Protein AF-A0A9E5VS13-F1 (afdb_monomer_lite)

Radius of gyration: 15.46 Å; chains: 1; bounding box: 31×33×39 Å

Secondary structure (DSSP, 8-state):
--TTGGG--PPPEE---S-TTB-SSEEEEEGGGTSTT---EEEE--B-S----SS-------

Foldseek 3Di:
DDPCPLVDFDFDFPDDPPDPQWDPRWTWDDACVGPNPGPDTDTDIDGDDDPPDVDDDDDDDD

pLDDT: mean 87.06, std 9.84, range [47.97, 95.62]

Sequence (62 aa):
MSKYDHLLFELFPEETHWGSWCAKPQGYFRGENSMPGATYHVGFQTIVKSVNIGVPHFHAGA

Structure (mmCIF, N/CA/C/O backbone):
data_AF-A0A9E5VS13-F1
#
_entry.id   AF-A0A9E5VS13-F1
#
loop_
_atom_site.group_PDB
_atom_site.id
_atom_site.type_symbol
_atom_site.label_atom_id
_atom_site.label_alt_id
_atom_site.label_comp_id
_atom_site.label_asym_id
_atom_site.label_entity_id
_atom_site.label_seq_id
_atom_site.pdbx_PDB_ins_code
_atom_site.Cartn_x
_atom_site.Cartn_y
_atom_site.Cartn_z
_atom_site.occupancy
_atom_site.B_iso_or_equiv
_atom_site.auth_seq_id
_atom_site.auth_comp_id
_atom_site.auth_asym_id
_atom_site.auth_atom_id
_atom_site.pdbx_PDB_model_num
ATOM 1 N N . MET A 1 1 ? -13.276 19.071 19.261 1.00 75.00 1 MET A N 1
ATOM 2 C CA . MET A 1 1 ? -13.389 17.685 18.776 1.00 75.00 1 MET A CA 1
ATOM 3 C C . MET A 1 1 ? -14.713 17.548 18.047 1.00 75.00 1 MET A C 1
ATOM 5 O O . MET A 1 1 ? -15.738 17.904 18.625 1.00 75.00 1 MET A O 1
ATOM 9 N N . SER A 1 2 ? -14.693 17.169 16.769 1.00 93.12 2 SER A N 1
ATOM 10 C CA . SER A 1 2 ? -15.896 16.929 15.969 1.00 93.12 2 SER A CA 1
ATOM 11 C C . SER A 1 2 ? -16.538 15.584 16.338 1.00 93.12 2 SER A C 1
ATOM 13 O O . SER A 1 2 ? -15.910 14.711 16.938 1.00 93.12 2 SER A O 1
ATOM 15 N N . LYS A 1 3 ? -17.805 15.398 15.946 1.00 95.62 3 LYS A N 1
ATOM 16 C CA . LYS A 1 3 ? -18.570 14.159 16.172 1.00 95.62 3 LYS A CA 1
ATOM 17 C C . LYS A 1 3 ? -17.862 12.905 15.633 1.00 95.62 3 LYS A C 1
ATOM 19 O O . LYS A 1 3 ? -18.094 11.818 16.156 1.00 95.62 3 LYS A O 1
ATOM 24 N N . TYR A 1 4 ? -17.028 13.042 14.604 1.00 95.06 4 TYR A N 1
ATOM 25 C CA . TYR A 1 4 ? -16.446 11.913 13.875 1.00 95.06 4 TYR A CA 1
ATOM 26 C C . TYR A 1 4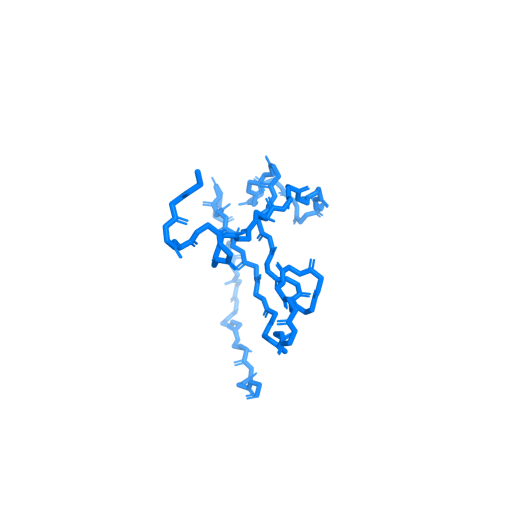 ? -14.938 11.754 14.079 1.00 95.06 4 TYR A C 1
ATOM 28 O O . TYR A 1 4 ? -14.336 10.925 13.411 1.00 95.06 4 TYR A O 1
ATOM 36 N N . ASP A 1 5 ? -14.326 12.487 15.014 1.00 93.81 5 ASP A N 1
ATOM 37 C CA . ASP A 1 5 ? -12.868 12.434 15.210 1.00 93.81 5 ASP A CA 1
ATOM 38 C C . ASP A 1 5 ? -12.376 11.018 15.576 1.00 93.81 5 ASP A C 1
ATOM 40 O O . ASP A 1 5 ? -11.274 10.635 15.212 1.00 93.81 5 ASP A O 1
ATOM 44 N N . HIS A 1 6 ? -13.220 10.201 16.219 1.00 90.69 6 HIS A N 1
ATOM 45 C CA . HIS A 1 6 ? -12.935 8.797 16.553 1.00 90.69 6 HIS A CA 1
ATOM 46 C C . HIS A 1 6 ? -12.907 7.843 15.342 1.00 90.69 6 HIS A C 1
ATOM 48 O O . HIS A 1 6 ? -12.580 6.671 15.504 1.00 90.69 6 HIS A O 1
ATOM 54 N N . LEU A 1 7 ? -13.288 8.319 14.152 1.00 90.81 7 LEU A N 1
ATOM 55 C CA . LEU A 1 7 ? -13.224 7.574 12.888 1.00 90.81 7 LEU A CA 1
ATOM 56 C C . LEU A 1 7 ? -12.010 7.973 12.036 1.00 90.81 7 LEU A C 1
ATOM 58 O O . LEU A 1 7 ? -11.854 7.474 10.922 1.00 90.81 7 LEU A O 1
ATOM 62 N N . LEU A 1 8 ? -11.177 8.896 12.522 1.00 92.25 8 LEU A 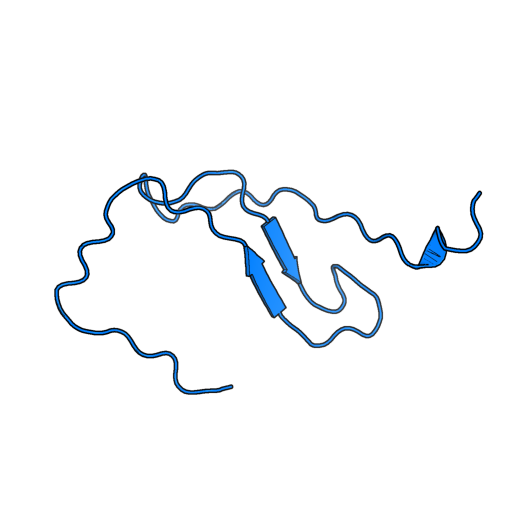N 1
ATOM 63 C CA . LEU A 1 8 ? -9.988 9.356 11.819 1.00 92.25 8 LEU A CA 1
ATOM 64 C C . LEU A 1 8 ? -8.780 8.542 12.277 1.00 92.25 8 LEU A C 1
ATOM 66 O O . LEU A 1 8 ? -8.344 8.642 13.421 1.00 92.25 8 LEU A O 1
ATOM 70 N N . PHE A 1 9 ? -8.234 7.755 11.356 1.00 91.12 9 PHE A N 1
ATOM 71 C CA . PHE A 1 9 ? -7.029 6.963 11.566 1.00 91.12 9 PHE A CA 1
ATOM 72 C C . PHE A 1 9 ? -5.960 7.428 10.582 1.00 91.12 9 PHE A C 1
ATOM 74 O O . PHE A 1 9 ? -6.145 7.347 9.366 1.00 91.12 9 PHE A O 1
ATOM 81 N N . GLU A 1 10 ? -4.859 7.956 11.108 1.00 90.50 10 GLU A N 1
ATOM 82 C CA . GLU A 1 10 ? -3.747 8.424 10.289 1.00 90.50 10 GLU A CA 1
ATOM 83 C C . GLU A 1 10 ? -2.873 7.245 9.868 1.00 90.50 10 GLU A C 1
ATOM 85 O O . GLU A 1 10 ? -2.458 6.420 10.683 1.00 90.50 10 GLU A O 1
ATOM 90 N N . LEU A 1 11 ? -2.589 7.167 8.570 1.00 87.44 11 LEU A N 1
ATOM 91 C CA . LEU A 1 11 ? -1.600 6.233 8.057 1.00 87.44 11 LEU A CA 1
ATOM 92 C C . LEU A 1 11 ? -0.216 6.853 8.193 1.00 87.44 11 LEU A C 1
ATOM 94 O O . LEU A 1 11 ? -0.009 8.022 7.866 1.00 87.44 11 LEU A O 1
ATOM 98 N N . PHE A 1 12 ? 0.744 6.044 8.622 1.00 85.81 12 PHE A N 1
ATOM 99 C CA . PHE A 1 12 ? 2.127 6.476 8.725 1.00 85.81 12 PHE A CA 1
ATOM 100 C C . PHE A 1 12 ? 2.863 6.200 7.410 1.00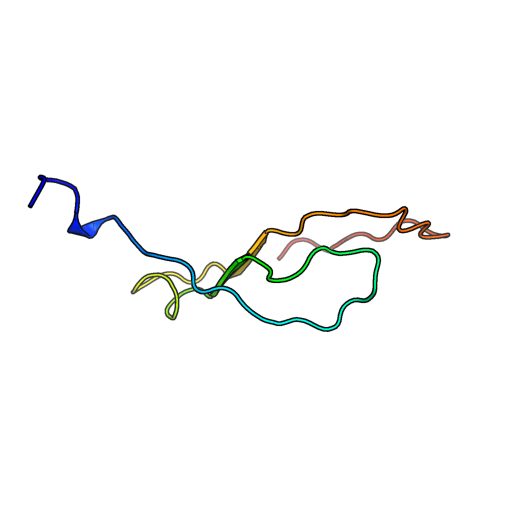 85.81 12 PHE A C 1
ATOM 102 O O . PHE A 1 12 ? 2.635 5.158 6.789 1.00 85.81 12 PHE A O 1
ATOM 109 N N . PRO A 1 13 ? 3.746 7.110 6.963 1.00 87.56 13 PRO A N 1
ATOM 110 C CA . PRO A 1 13 ? 4.578 6.858 5.797 1.00 87.56 13 PRO A CA 1
ATOM 111 C C . PRO A 1 13 ? 5.481 5.646 6.045 1.00 87.56 13 PRO A C 1
ATOM 113 O O . PRO A 1 13 ? 6.246 5.635 7.010 1.00 87.56 13 PRO A O 1
ATOM 116 N N . GLU A 1 14 ? 5.438 4.649 5.163 1.00 89.75 14 GLU A N 1
ATOM 117 C CA . GLU A 1 14 ? 6.340 3.499 5.236 1.00 89.75 14 GLU A CA 1
ATOM 118 C C . GLU A 1 14 ? 7.428 3.604 4.160 1.00 89.75 14 GLU A C 1
ATOM 120 O O . GLU A 1 14 ? 7.154 3.718 2.955 1.00 89.75 14 GLU A O 1
ATOM 125 N N . GLU A 1 15 ? 8.690 3.544 4.592 1.00 88.62 15 GLU A N 1
ATOM 126 C CA . GLU A 1 15 ? 9.807 3.377 3.669 1.00 88.62 15 GLU A CA 1
ATOM 127 C C . GLU A 1 15 ? 9.830 1.953 3.111 1.00 88.62 15 GLU A C 1
ATOM 129 O O . GLU A 1 15 ? 9.722 0.957 3.820 1.00 88.62 15 GLU A O 1
ATOM 134 N N . THR A 1 16 ? 9.983 1.864 1.796 1.00 86.25 16 THR A N 1
ATOM 135 C CA . THR A 1 16 ? 9.956 0.613 1.040 1.00 86.25 16 THR A CA 1
ATOM 136 C C . THR A 1 16 ? 10.979 0.675 -0.087 1.00 86.25 16 THR A C 1
ATOM 138 O O . THR A 1 16 ? 11.236 1.729 -0.673 1.00 86.25 16 THR A O 1
ATOM 141 N N . HIS A 1 17 ? 11.564 -0.476 -0.418 1.00 88.50 17 HIS A N 1
ATOM 142 C CA . HIS A 1 17 ? 12.654 -0.586 -1.393 1.00 88.50 17 HIS A CA 1
ATOM 143 C C . HIS A 1 17 ? 12.228 -1.358 -2.648 1.00 88.50 17 HIS A C 1
ATOM 145 O O . HIS A 1 17 ? 12.896 -2.293 -3.072 1.00 88.50 17 HIS A O 1
ATOM 151 N N . TRP A 1 18 ? 11.091 -0.981 -3.242 1.00 87.06 18 TRP A N 1
ATOM 152 C CA . TRP A 1 18 ? 10.517 -1.689 -4.399 1.00 87.06 18 TRP A CA 1
ATOM 153 C C . TRP A 1 18 ? 11.224 -1.354 -5.721 1.00 87.06 18 TRP A C 1
ATOM 155 O O . TRP A 1 18 ? 11.114 -2.088 -6.697 1.00 87.06 18 TRP A O 1
ATOM 165 N N . GLY A 1 19 ? 12.009 -0.276 -5.736 1.00 88.88 19 GLY A N 1
ATOM 166 C CA . GLY A 1 19 ? 12.766 0.195 -6.891 1.00 88.88 19 GLY A CA 1
ATOM 167 C C . GLY A 1 19 ? 12.291 1.566 -7.363 1.00 88.88 19 GLY A C 1
ATOM 168 O O . GLY A 1 19 ? 11.331 2.126 -6.847 1.00 88.88 19 GLY A O 1
ATOM 169 N N . SER A 1 20 ? 12.971 2.128 -8.368 1.00 90.88 20 SER A N 1
ATOM 170 C CA . SER A 1 20 ? 12.707 3.505 -8.827 1.00 90.88 20 SER A CA 1
ATOM 171 C C . SER A 1 20 ? 11.376 3.702 -9.572 1.00 90.88 20 SER A C 1
ATOM 173 O O . SER A 1 20 ? 11.103 4.805 -10.042 1.00 90.88 20 SER A O 1
ATOM 175 N N . TRP A 1 21 ? 10.583 2.639 -9.724 1.00 91.44 21 TRP A N 1
ATOM 176 C CA . TRP A 1 21 ? 9.291 2.639 -10.407 1.00 91.44 21 TRP A CA 1
ATOM 177 C C . TRP A 1 21 ? 8.106 2.90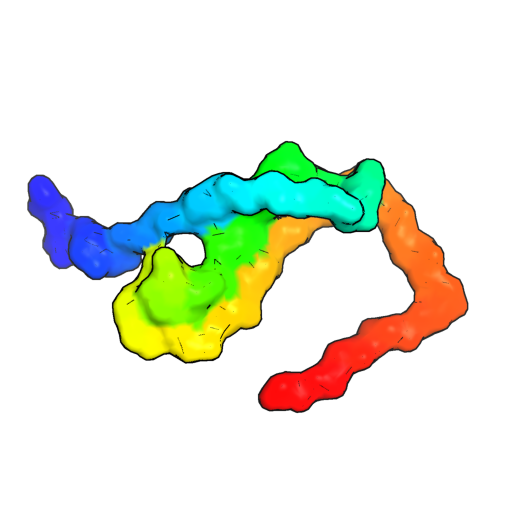5 -9.475 1.00 91.44 21 TRP A C 1
ATOM 179 O O . TRP A 1 21 ? 7.051 3.297 -9.966 1.00 91.44 21 TRP A O 1
ATOM 189 N N . CYS A 1 22 ? 8.273 2.754 -8.158 1.00 92.75 22 CYS A N 1
ATOM 190 C CA . CYS A 1 22 ? 7.259 3.092 -7.161 1.00 92.75 22 CYS A CA 1
ATOM 191 C C . CYS A 1 22 ? 7.725 4.297 -6.341 1.00 92.75 22 CYS A C 1
ATOM 193 O O . CYS A 1 22 ? 8.872 4.339 -5.890 1.00 92.75 22 CYS A O 1
ATOM 195 N N . ALA A 1 23 ? 6.846 5.282 -6.155 1.00 92.06 23 ALA A N 1
ATOM 196 C CA . ALA A 1 23 ? 7.136 6.427 -5.303 1.00 92.06 23 ALA A CA 1
ATOM 197 C C . ALA A 1 23 ? 7.345 5.988 -3.846 1.00 92.06 23 ALA A C 1
ATOM 199 O O . ALA A 1 23 ? 6.762 5.003 -3.389 1.00 92.06 23 ALA A O 1
ATOM 200 N N . LYS A 1 24 ? 8.167 6.751 -3.122 1.00 90.69 24 LYS A N 1
ATOM 201 C CA . LYS A 1 24 ? 8.366 6.618 -1.679 1.00 90.69 24 LYS A CA 1
ATOM 202 C C . LYS A 1 24 ? 8.216 7.986 -0.997 1.00 90.69 24 LYS A C 1
ATOM 204 O O . LYS A 1 24 ? 8.610 8.982 -1.613 1.00 90.69 24 LYS A O 1
ATOM 209 N N . PRO A 1 25 ? 7.716 8.045 0.250 1.00 91.69 25 PRO A N 1
ATOM 210 C CA . PRO A 1 25 ? 7.187 6.928 1.047 1.00 91.69 25 PRO A CA 1
ATOM 211 C C . PRO A 1 25 ? 5.867 6.369 0.487 1.00 91.69 25 PRO A C 1
ATOM 213 O O . PRO A 1 25 ? 5.217 7.015 -0.334 1.00 91.69 25 PRO A O 1
ATOM 216 N N . GLN A 1 26 ? 5.501 5.156 0.901 1.00 90.88 26 GLN A N 1
ATOM 217 C CA . GLN A 1 26 ? 4.246 4.506 0.503 1.00 90.88 26 GLN A CA 1
ATOM 218 C C . GLN A 1 26 ? 3.238 4.541 1.655 1.00 90.88 26 GLN A C 1
ATOM 220 O O . GLN A 1 26 ? 3.623 4.529 2.825 1.00 90.88 26 GLN A O 1
ATOM 225 N N . GLY A 1 27 ? 1.949 4.571 1.317 1.00 90.69 27 GLY A N 1
ATOM 226 C CA . GLY A 1 27 ? 0.877 4.402 2.293 1.00 90.69 27 GLY A CA 1
ATOM 227 C C . GLY A 1 27 ? 0.489 2.933 2.400 1.00 90.69 27 GLY A C 1
ATOM 228 O O . GLY A 1 27 ? 0.255 2.284 1.382 1.00 90.69 27 GLY A O 1
ATOM 229 N N . TYR A 1 28 ? 0.372 2.416 3.617 1.00 92.06 28 TYR A N 1
ATOM 230 C CA . TYR A 1 28 ? -0.184 1.089 3.862 1.00 92.06 28 TYR A CA 1
ATOM 231 C C . TYR A 1 28 ? -1.247 1.153 4.945 1.00 92.06 28 TYR A C 1
ATOM 233 O O . TYR A 1 28 ? -1.070 1.786 5.981 1.00 92.06 28 TYR A O 1
ATOM 241 N N . PHE A 1 29 ? -2.336 0.438 4.702 1.00 93.88 29 PHE A N 1
ATOM 242 C CA . PHE A 1 29 ? -3.306 0.072 5.711 1.00 93.88 29 PHE A CA 1
ATOM 243 C C . PHE A 1 29 ? -2.961 -1.336 6.211 1.00 93.88 29 PHE A C 1
ATOM 245 O O . PHE A 1 29 ? -2.992 -2.312 5.454 1.00 93.88 29 PHE A O 1
ATOM 252 N N . ARG A 1 30 ? -2.576 -1.439 7.483 1.00 93.62 30 ARG A N 1
ATOM 253 C CA . ARG A 1 30 ? -2.009 -2.635 8.121 1.00 93.62 30 ARG A CA 1
ATOM 254 C C . ARG A 1 30 ? -2.979 -3.268 9.128 1.00 93.62 30 ARG A C 1
ATOM 256 O O . ARG A 1 30 ? -2.547 -3.688 10.199 1.00 93.62 30 ARG A O 1
ATOM 263 N N . GLY A 1 31 ? -4.265 -3.353 8.786 1.00 94.50 31 GLY A N 1
ATOM 264 C CA . GLY A 1 31 ? -5.283 -3.968 9.644 1.00 94.50 31 GLY A CA 1
ATOM 265 C C . GLY A 1 31 ? -5.313 -3.332 11.033 1.00 94.50 31 GLY A C 1
ATOM 266 O O . GLY A 1 31 ? -5.337 -2.107 11.140 1.00 94.50 31 GLY A O 1
ATOM 267 N N . GLU A 1 32 ? -5.237 -4.165 12.071 1.00 94.56 32 GLU A N 1
ATOM 268 C CA . GLU A 1 32 ? -5.231 -3.783 13.492 1.00 94.56 32 GLU A CA 1
ATOM 269 C C . GLU A 1 32 ? -4.239 -2.654 13.819 1.00 94.56 32 GLU A C 1
ATOM 271 O O . GLU A 1 32 ? -4.532 -1.787 14.637 1.00 94.56 32 GLU A O 1
ATOM 276 N N . ASN A 1 33 ? -3.086 -2.615 13.138 1.00 92.12 33 ASN A N 1
ATOM 277 C CA . ASN A 1 33 ? -2.063 -1.588 13.361 1.00 92.12 33 ASN A CA 1
ATOM 278 C C . ASN A 1 33 ? -2.465 -0.204 12.821 1.00 92.12 33 ASN A C 1
ATOM 280 O O . ASN A 1 33 ? -1.889 0.799 13.232 1.00 92.12 33 ASN A O 1
ATOM 284 N N . SER A 1 34 ? -3.404 -0.145 11.873 1.00 93.12 34 SER A N 1
ATOM 285 C CA . SER A 1 34 ? -3.932 1.104 11.306 1.00 93.12 34 SER A CA 1
ATOM 286 C C . SER A 1 34 ? -5.298 1.470 11.881 1.00 93.12 34 SER A C 1
ATOM 288 O O . SER A 1 34 ? -5.583 2.649 12.048 1.00 93.12 34 SER A O 1
ATOM 290 N N . MET A 1 35 ? -6.146 0.483 12.176 1.00 93.75 35 MET A N 1
ATOM 291 C CA . MET A 1 35 ? -7.473 0.684 12.755 1.00 93.75 35 MET A CA 1
ATOM 292 C C . MET A 1 35 ? -7.833 -0.522 13.636 1.00 93.75 35 MET A C 1
ATOM 294 O O . MET A 1 35 ? -7.869 -1.641 13.116 1.00 93.75 35 MET A O 1
ATOM 298 N N . PRO A 1 36 ? -8.150 -0.325 14.929 1.00 93.62 36 PRO A N 1
ATOM 299 C CA . PRO A 1 36 ? -8.543 -1.419 15.813 1.00 93.62 36 PRO A CA 1
ATOM 300 C C . PRO A 1 36 ? -9.721 -2.230 15.257 1.00 93.62 36 PRO A C 1
ATOM 302 O O . PRO A 1 36 ? -10.724 -1.666 14.812 1.00 93.62 36 PRO A O 1
ATOM 305 N N . GLY A 1 37 ? -9.601 -3.555 15.284 1.00 94.62 37 GLY A N 1
ATOM 306 C CA . GLY A 1 37 ? -10.573 -4.509 14.750 1.00 94.62 37 GLY A CA 1
ATOM 307 C C . GLY A 1 37 ? -10.495 -4.748 13.238 1.00 94.62 37 GLY A C 1
ATOM 308 O O . GLY A 1 37 ? -11.265 -5.558 12.715 1.00 94.62 37 GLY A O 1
ATOM 309 N N . ALA A 1 38 ? -9.606 -4.070 12.506 1.00 94.62 38 ALA A N 1
ATOM 310 C CA . ALA A 1 38 ? -9.493 -4.256 11.065 1.00 94.62 38 ALA A CA 1
ATOM 311 C C . ALA A 1 38 ? -8.648 -5.487 10.705 1.00 94.62 38 ALA A C 1
ATOM 313 O O . ALA A 1 38 ? -7.500 -5.628 11.114 1.00 94.62 38 ALA A O 1
ATOM 314 N N . THR A 1 39 ? -9.188 -6.348 9.846 1.00 95.38 39 THR A N 1
ATOM 315 C CA . THR A 1 39 ? -8.477 -7.524 9.307 1.00 95.38 39 THR A CA 1
ATOM 316 C C . THR A 1 39 ? -7.977 -7.319 7.879 1.00 95.38 39 THR A C 1
ATOM 318 O O . THR A 1 39 ? -7.306 -8.182 7.317 1.00 95.38 39 THR A O 1
ATOM 321 N N . TYR A 1 40 ? -8.321 -6.188 7.264 1.00 93.00 40 TYR A N 1
ATOM 322 C CA . TYR A 1 40 ? -7.961 -5.886 5.888 1.00 93.00 40 TYR A CA 1
ATOM 323 C C . TYR A 1 40 ? -6.550 -5.303 5.806 1.00 93.00 40 TYR A C 1
ATOM 325 O O . TYR A 1 40 ? -6.172 -4.456 6.613 1.00 93.00 40 TYR A O 1
ATOM 333 N N . HIS A 1 41 ? -5.781 -5.727 4.806 1.00 93.31 41 HIS A N 1
ATOM 334 C CA . HIS A 1 41 ? -4.427 -5.242 4.559 1.00 93.31 41 HIS A CA 1
ATOM 335 C C . HIS A 1 41 ? -4.302 -4.804 3.105 1.00 93.31 41 HIS A C 1
ATOM 337 O O . HIS A 1 41 ? -4.503 -5.606 2.195 1.00 93.31 41 HIS A O 1
ATOM 343 N N . VAL A 1 42 ? -3.956 -3.538 2.879 1.00 91.75 42 VAL A N 1
ATOM 344 C CA . VAL A 1 42 ? -3.818 -2.993 1.525 1.00 91.75 42 VAL A CA 1
ATOM 345 C C . VAL A 1 42 ? -2.731 -1.930 1.476 1.00 91.75 42 VAL A C 1
ATOM 347 O O . VAL A 1 42 ? -2.551 -1.161 2.417 1.00 91.75 42 VAL A O 1
ATOM 350 N N . GLY A 1 43 ? -1.983 -1.898 0.378 1.00 90.75 43 GLY A N 1
ATOM 351 C CA . GLY A 1 43 ? -1.050 -0.816 0.088 1.00 90.75 43 GLY A CA 1
ATOM 352 C C . GLY A 1 43 ? -1.627 0.160 -0.932 1.00 90.75 43 GLY A C 1
ATOM 353 O O . GLY A 1 43 ? -2.401 -0.225 -1.805 1.00 90.75 43 GLY A O 1
ATOM 354 N N . PHE A 1 44 ? -1.225 1.419 -0.823 1.00 89.75 44 PHE A N 1
ATOM 355 C CA . PHE A 1 44 ? -1.552 2.487 -1.757 1.00 89.75 44 PHE A CA 1
ATOM 356 C C . PHE A 1 44 ? -0.268 2.877 -2.497 1.00 89.75 44 PHE A C 1
ATOM 358 O O . PHE A 1 44 ? 0.532 3.675 -2.003 1.00 89.75 44 PHE A O 1
ATOM 365 N N . GLN A 1 45 ? -0.039 2.267 -3.664 1.00 90.00 45 GLN A N 1
ATOM 366 C CA . GLN A 1 45 ? 1.157 2.503 -4.475 1.00 90.00 45 GLN A CA 1
ATOM 367 C C . GLN A 1 45 ? 0.923 3.529 -5.582 1.00 90.00 45 GLN A C 1
ATOM 369 O O . GLN A 1 45 ? -0.009 3.408 -6.375 1.00 90.00 45 GLN A O 1
ATOM 374 N N . THR A 1 46 ? 1.853 4.476 -5.703 1.00 91.62 46 THR A N 1
ATOM 375 C CA . THR A 1 46 ? 1.935 5.380 -6.855 1.00 91.62 46 THR A CA 1
ATOM 376 C C . THR A 1 46 ? 3.058 4.922 -7.775 1.00 91.62 46 THR A C 1
ATOM 378 O O . THR A 1 46 ? 4.241 5.011 -7.433 1.00 91.62 46 THR A O 1
ATOM 381 N N . ILE A 1 47 ? 2.684 4.444 -8.960 1.00 92.31 47 ILE A N 1
ATOM 382 C CA . ILE A 1 47 ? 3.623 3.985 -9.984 1.00 92.31 47 ILE A CA 1
ATOM 383 C C . ILE A 1 47 ? 4.095 5.188 -10.802 1.00 92.31 47 ILE A C 1
ATOM 385 O O . ILE A 1 47 ? 3.294 5.871 -11.436 1.00 92.31 47 ILE A O 1
ATOM 389 N N . VAL A 1 48 ? 5.400 5.456 -10.774 1.00 93.94 48 VAL A N 1
ATOM 390 C CA . VAL A 1 48 ? 6.022 6.648 -11.383 1.00 93.94 48 VAL A CA 1
ATOM 391 C C . VAL A 1 48 ? 6.882 6.332 -12.605 1.00 93.94 48 VAL A C 1
ATOM 393 O O . VAL A 1 48 ? 7.331 7.244 -13.296 1.00 93.94 48 VAL A O 1
ATOM 396 N N . LYS A 1 49 ? 7.126 5.050 -12.892 1.00 92.25 49 LYS A N 1
ATOM 397 C CA . LYS A 1 49 ? 7.791 4.594 -14.122 1.00 92.25 49 LYS A CA 1
ATOM 398 C C . LYS A 1 49 ? 7.134 3.322 -14.629 1.00 92.25 49 LYS A C 1
ATOM 400 O O . LYS A 1 49 ? 6.511 2.601 -13.857 1.00 92.25 49 LYS A O 1
ATOM 405 N N . SER A 1 50 ? 7.316 3.036 -15.918 1.00 87.88 50 SER A N 1
ATOM 406 C CA . SER A 1 50 ? 6.804 1.801 -16.505 1.00 87.88 50 SER A CA 1
ATOM 407 C C . SER A 1 50 ? 7.345 0.575 -15.766 1.00 87.88 50 SER A C 1
ATOM 409 O O . SER A 1 50 ? 8.555 0.415 -15.597 1.00 87.88 50 SER A O 1
ATOM 411 N N . VAL A 1 51 ? 6.424 -0.296 -15.367 1.00 81.31 51 VAL A N 1
ATOM 412 C CA . VAL A 1 51 ? 6.682 -1.626 -14.818 1.00 81.31 51 VAL A CA 1
ATOM 413 C C . VAL A 1 51 ? 6.417 -2.657 -15.905 1.00 81.31 51 VAL A C 1
ATOM 415 O O . VAL A 1 51 ? 5.548 -3.499 -15.735 1.00 81.31 51 VAL A O 1
ATOM 418 N N . ASN A 1 52 ? 7.100 -2.545 -17.053 1.00 79.12 52 ASN A N 1
ATOM 419 C CA . ASN A 1 52 ? 6.943 -3.468 -18.184 1.00 79.12 52 ASN A CA 1
ATOM 420 C C . ASN A 1 52 ? 7.105 -4.920 -17.708 1.00 79.12 52 ASN A C 1
ATOM 422 O O . ASN A 1 52 ? 8.207 -5.460 -17.626 1.00 79.12 52 ASN A O 1
ATOM 426 N N . ILE A 1 53 ? 5.980 -5.535 -17.377 1.00 68.25 53 ILE A N 1
ATOM 427 C CA . ILE A 1 53 ? 5.870 -6.897 -16.908 1.00 68.25 53 ILE A CA 1
ATOM 428 C C . ILE A 1 53 ? 5.627 -7.710 -18.177 1.00 68.25 53 ILE A C 1
ATOM 430 O O . ILE A 1 53 ? 4.599 -7.577 -18.836 1.00 68.25 53 ILE A O 1
ATOM 434 N N . GLY A 1 54 ? 6.632 -8.492 -18.578 1.00 72.44 54 GLY A N 1
ATOM 435 C CA . GLY A 1 54 ? 6.624 -9.228 -19.848 1.00 72.44 54 GLY A CA 1
ATOM 436 C C . GLY A 1 54 ? 5.557 -10.325 -19.942 1.00 72.44 54 GLY A C 1
ATOM 437 O O . GLY A 1 54 ? 5.370 -10.887 -21.017 1.00 72.44 54 GLY A O 1
ATOM 438 N N . VAL A 1 55 ? 4.866 -10.636 -18.839 1.00 75.94 55 VAL A N 1
ATOM 439 C CA . VAL A 1 55 ? 3.816 -11.661 -18.747 1.00 75.94 55 VAL A CA 1
ATOM 440 C C . VAL A 1 55 ? 2.720 -11.224 -17.768 1.00 75.94 55 VAL A C 1
ATOM 442 O O . VAL A 1 55 ? 3.059 -10.713 -16.709 1.00 75.94 55 VAL A O 1
ATOM 445 N N . PRO A 1 56 ? 1.422 -11.434 -18.045 1.00 74.56 56 PRO A N 1
ATOM 446 C CA . PRO A 1 56 ? 0.354 -11.047 -17.121 1.00 74.56 56 PRO A CA 1
ATOM 447 C C . PRO A 1 56 ? 0.566 -11.608 -15.705 1.00 74.56 56 PRO A C 1
ATOM 449 O O . PRO A 1 56 ? 0.786 -12.807 -15.537 1.00 74.56 56 PRO A O 1
ATOM 452 N N . HIS A 1 57 ? 0.483 -10.744 -14.690 1.00 70.38 57 HIS A N 1
ATOM 453 C CA . HIS A 1 57 ? 0.514 -11.144 -13.285 1.00 70.38 57 HIS A CA 1
ATOM 454 C C . HIS A 1 57 ? -0.898 -11.037 -12.706 1.00 70.38 57 HIS A C 1
ATOM 456 O O . HIS A 1 57 ? -1.494 -9.961 -12.718 1.00 70.38 57 HIS A O 1
ATOM 462 N N . PHE A 1 58 ? -1.437 -12.154 -12.221 1.00 75.25 58 PHE A N 1
ATOM 463 C CA . PHE A 1 58 ? -2.754 -12.212 -11.597 1.00 75.25 58 PHE A CA 1
ATOM 464 C C . PHE A 1 58 ? 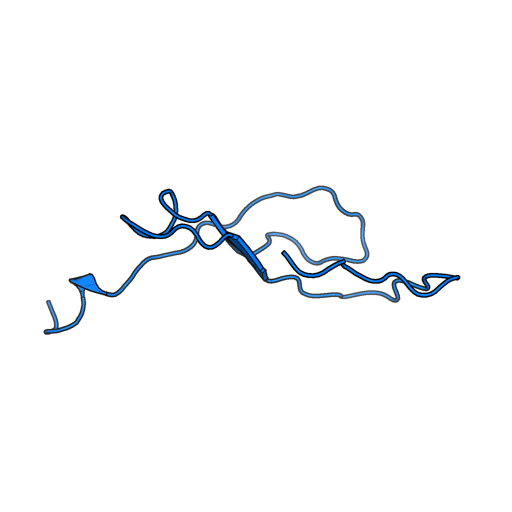-2.587 -12.515 -10.113 1.00 75.25 58 PHE A C 1
ATOM 466 O O . PHE A 1 58 ? -1.939 -13.495 -9.747 1.00 75.25 58 PHE A O 1
ATOM 473 N N . HIS A 1 59 ? -3.202 -11.701 -9.260 1.00 69.62 59 HIS A N 1
ATOM 474 C CA . HIS A 1 59 ? -3.386 -12.061 -7.861 1.00 69.62 59 HIS A CA 1
ATOM 475 C C . HIS A 1 59 ? -4.577 -13.019 -7.792 1.00 69.62 59 HIS A C 1
ATOM 477 O O . HIS A 1 59 ? -5.694 -12.639 -8.145 1.00 69.62 59 HIS A O 1
ATOM 483 N N . ALA A 1 60 ? -4.341 -14.271 -7.393 1.00 62.00 60 ALA A N 1
ATOM 484 C CA . ALA A 1 60 ? -5.437 -15.157 -7.022 1.00 62.00 60 ALA A CA 1
ATOM 485 C C . ALA A 1 60 ? -6.188 -14.495 -5.858 1.00 62.00 60 ALA A C 1
ATOM 487 O O . ALA A 1 60 ? -5.549 -14.028 -4.915 1.00 62.00 60 ALA A O 1
ATOM 488 N N . GLY A 1 61 ? -7.513 -14.373 -5.980 1.00 59.53 61 GLY A N 1
ATOM 489 C CA . GLY A 1 61 ? -8.350 -13.715 -4.978 1.00 59.53 61 GLY A CA 1
ATOM 490 C C . GLY A 1 61 ? -8.093 -14.296 -3.588 1.00 59.53 61 GLY A C 1
ATOM 491 O O . GLY A 1 61 ? -8.002 -15.516 -3.448 1.00 59.53 61 GLY A O 1
ATOM 492 N N . ALA A 1 62 ? -7.914 -13.399 -2.617 1.00 47.97 62 ALA A N 1
ATOM 493 C CA .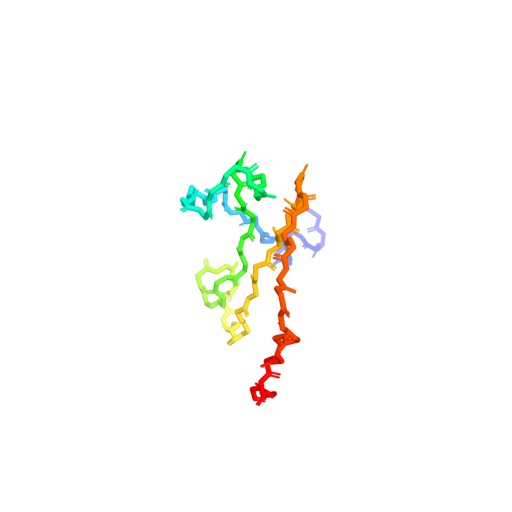 ALA A 1 62 ? -7.808 -13.731 -1.200 1.00 47.97 62 ALA A CA 1
ATOM 494 C C . ALA A 1 62 ? -9.121 -14.314 -0.665 1.00 47.97 62 ALA A C 1
ATOM 496 O O . ALA A 1 62 ? -10.193 -13.862 -1.136 1.00 47.97 62 ALA A O 1
#